Protein AF-A0A4Q2FL12-F1 (afdb_monomer_lite)

pLDDT: mean 94.08, std 6.62, range [50.47, 98.19]

Structure (mmCIF, N/CA/C/O backbone):
data_AF-A0A4Q2FL12-F1
#
_entry.id   AF-A0A4Q2FL12-F1
#
loop_
_atom_site.group_PDB
_atom_site.id
_atom_site.type_symbol
_atom_site.label_atom_id
_atom_site.label_alt_id
_atom_site.label_comp_id
_atom_site.label_asym_id
_atom_site.label_entity_id
_atom_site.label_seq_id
_atom_site.pdbx_PDB_ins_code
_atom_site.Cartn_x
_atom_site.Cartn_y
_atom_site.Cartn_z
_atom_site.occupancy
_atom_site.B_iso_or_equiv
_atom_site.auth_seq_id
_atom_site.auth_comp_id
_atom_site.auth_asym_id
_atom_site.auth_atom_id
_atom_site.pdbx_PDB_model_num
ATOM 1 N N . ASN A 1 1 ? 12.374 9.170 -21.712 1.00 50.47 1 ASN A N 1
ATOM 2 C CA . ASN A 1 1 ? 11.629 7.936 -22.033 1.00 50.47 1 ASN A CA 1
ATOM 3 C C . ASN A 1 1 ? 11.423 7.147 -20.760 1.00 50.47 1 ASN A C 1
ATOM 5 O O . ASN A 1 1 ? 12.367 6.525 -20.295 1.00 50.47 1 ASN A O 1
ATOM 9 N N . GLY A 1 2 ? 10.236 7.258 -20.165 1.00 70.38 2 GLY A N 1
ATOM 10 C CA . GLY A 1 2 ? 9.783 6.321 -19.138 1.00 70.38 2 GLY A CA 1
ATOM 11 C C . GLY A 1 2 ? 9.103 5.130 -19.811 1.00 70.38 2 GLY A C 1
ATOM 12 O O . GLY A 1 2 ? 8.568 5.277 -20.911 1.00 70.38 2 GLY A O 1
ATOM 13 N N . LYS A 1 3 ? 9.165 3.960 -19.178 1.00 81.50 3 LYS A N 1
ATOM 14 C CA . LYS A 1 3 ? 8.348 2.802 -19.553 1.00 81.50 3 LYS A CA 1
ATOM 15 C C . LYS A 1 3 ? 6.873 3.168 -19.351 1.00 81.50 3 LYS A C 1
ATOM 17 O O . LYS A 1 3 ? 6.542 3.822 -18.365 1.00 81.50 3 LYS A O 1
ATOM 22 N N . GLU A 1 4 ? 6.009 2.778 -20.283 1.00 89.88 4 GLU A N 1
ATOM 23 C CA . GLU A 1 4 ? 4.561 2.925 -20.112 1.00 89.88 4 GLU A CA 1
ATOM 24 C C . GLU A 1 4 ? 4.088 2.098 -18.908 1.00 89.88 4 GLU A C 1
ATOM 26 O O . GLU A 1 4 ? 4.548 0.970 -18.703 1.00 89.88 4 GLU A O 1
ATOM 31 N N . LEU A 1 5 ? 3.189 2.663 -18.098 1.00 92.75 5 LEU A N 1
ATOM 32 C CA . LEU A 1 5 ? 2.592 1.937 -16.986 1.00 92.75 5 LEU A CA 1
ATOM 33 C C . LEU A 1 5 ? 1.604 0.906 -17.533 1.00 92.75 5 LEU A C 1
ATOM 35 O O . LEU A 1 5 ? 0.610 1.261 -18.159 1.00 92.75 5 LEU A O 1
ATOM 39 N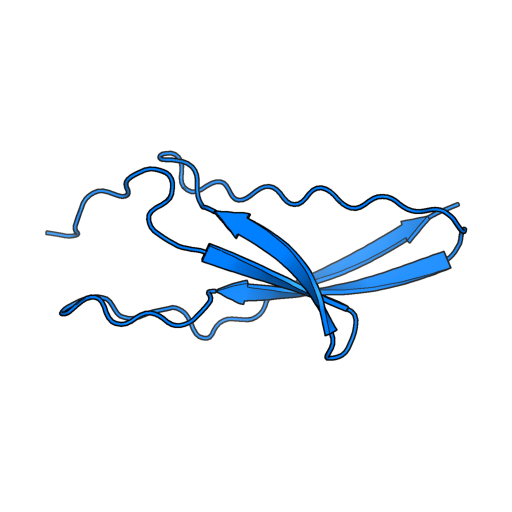 N . VAL A 1 6 ? 1.860 -0.369 -17.259 1.00 94.50 6 VAL A N 1
ATOM 40 C CA . VAL A 1 6 ? 0.932 -1.451 -17.598 1.00 94.50 6 VAL A CA 1
ATOM 41 C C . VAL A 1 6 ? 0.118 -1.844 -16.370 1.00 94.50 6 VAL A C 1
ATOM 43 O O . VAL A 1 6 ? 0.580 -1.700 -15.235 1.00 94.50 6 VAL A O 1
ATOM 46 N N . ALA A 1 7 ? -1.107 -2.323 -16.592 1.00 96.94 7 ALA A N 1
ATOM 47 C CA . ALA A 1 7 ? -1.914 -2.884 -15.515 1.00 96.94 7 ALA A CA 1
ATOM 48 C C . ALA A 1 7 ? -1.169 -4.046 -14.843 1.00 96.94 7 ALA A C 1
ATOM 50 O O . ALA A 1 7 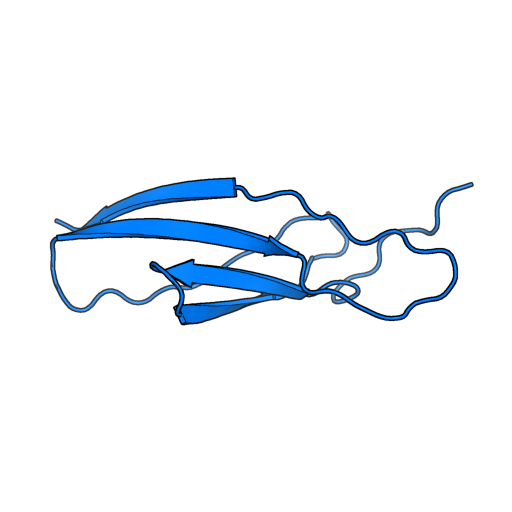? -0.436 -4.789 -15.497 1.00 96.94 7 ALA A O 1
ATOM 51 N N . ASP A 1 8 ? -1.364 -4.180 -13.536 1.00 97.12 8 ASP A N 1
ATOM 52 C CA . ASP A 1 8 ? -0.797 -5.229 -12.695 1.00 97.12 8 ASP A CA 1
ATOM 53 C C . ASP A 1 8 ? 0.740 -5.261 -12.597 1.00 97.12 8 ASP A C 1
ATOM 55 O O . ASP A 1 8 ? 1.301 -6.252 -12.117 1.00 97.12 8 ASP A O 1
ATOM 59 N N . ALA A 1 9 ? 1.421 -4.189 -13.022 1.00 95.38 9 ALA A N 1
ATOM 60 C CA . ALA A 1 9 ? 2.883 -4.079 -13.019 1.00 95.38 9 ALA A CA 1
ATOM 61 C C . ALA A 1 9 ? 3.484 -4.065 -11.608 1.00 95.38 9 ALA A C 1
ATOM 63 O O . ALA A 1 9 ? 4.519 -4.684 -11.360 1.00 95.38 9 ALA A O 1
ATOM 64 N N . TYR A 1 10 ? 2.830 -3.360 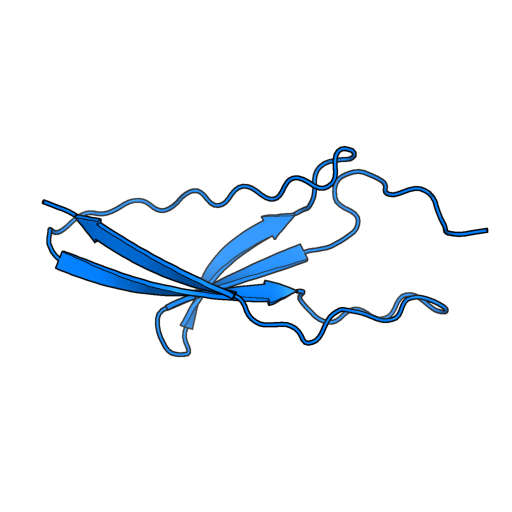-10.691 1.00 96.50 10 TYR A N 1
ATOM 65 C CA . TYR A 1 10 ? 3.308 -3.080 -9.347 1.00 96.50 10 TYR A CA 1
ATOM 66 C C . TYR A 1 10 ? 2.267 -3.506 -8.323 1.00 96.50 10 TYR A C 1
ATOM 68 O O . TYR A 1 10 ? 1.060 -3.467 -8.570 1.00 96.50 10 TYR A O 1
ATOM 76 N N . THR A 1 11 ? 2.751 -3.953 -7.168 1.00 97.75 11 THR A N 1
ATOM 77 C CA . THR A 1 11 ? 1.919 -4.419 -6.056 1.00 97.75 11 THR A CA 1
ATOM 78 C C . THR A 1 11 ? 2.114 -3.484 -4.879 1.00 97.75 11 THR A C 1
ATOM 80 O O . THR A 1 11 ? 3.237 -3.107 -4.561 1.00 97.75 11 THR A O 1
ATOM 83 N N . PHE A 1 12 ? 1.020 -3.133 -4.226 1.00 98.19 12 PHE A N 1
ATOM 84 C CA . PHE A 1 12 ? 0.979 -2.276 -3.058 1.00 98.19 12 PHE A CA 1
ATOM 85 C C . PHE A 1 12 ? 0.377 -3.054 -1.897 1.00 98.19 12 PHE A C 1
ATOM 87 O O . PHE A 1 12 ? -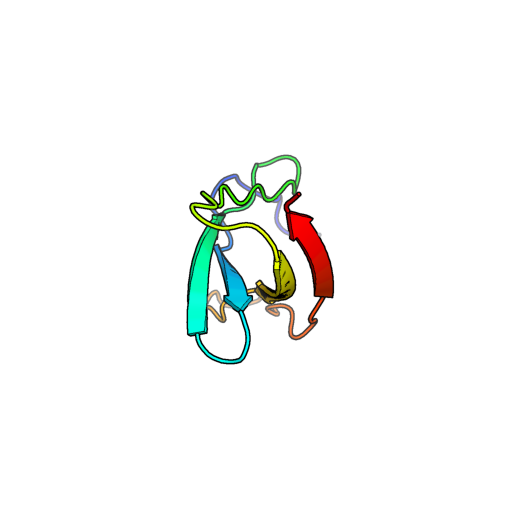0.549 -3.848 -2.067 1.00 98.19 12 PHE A O 1
ATOM 94 N N . GLU A 1 13 ? 0.904 -2.798 -0.712 1.00 98.06 13 GLU A N 1
ATOM 95 C CA . GLU A 1 13 ? 0.472 -3.407 0.537 1.00 98.06 13 GLU A CA 1
ATOM 96 C C . GLU A 1 13 ? -0.265 -2.355 1.365 1.00 98.06 13 GLU A C 1
ATOM 98 O O . GLU A 1 13 ? 0.249 -1.254 1.577 1.00 98.06 13 GLU A O 1
ATOM 103 N N . LEU A 1 14 ? -1.450 -2.711 1.855 1.00 98.12 14 LEU A N 1
ATOM 104 C CA . LEU A 1 14 ? -2.153 -1.988 2.905 1.00 98.12 14 LEU A CA 1
ATOM 105 C C . LEU A 1 14 ? -1.820 -2.663 4.232 1.00 98.12 14 LEU A C 1
ATOM 107 O O . LEU A 1 14 ? -2.105 -3.847 4.427 1.00 98.12 14 LEU A O 1
ATOM 111 N N . LYS A 1 15 ? -1.211 -1.912 5.142 1.00 97.31 15 LYS A N 1
ATOM 112 C CA . LYS A 1 15 ? -0.790 -2.386 6.458 1.00 97.31 15 LYS A CA 1
ATOM 113 C C . LYS A 1 15 ? -1.608 -1.720 7.540 1.00 97.31 15 LYS A C 1
ATOM 115 O O . LYS A 1 15 ? -1.773 -0.508 7.514 1.00 97.31 15 LYS A O 1
ATOM 120 N N . GLU A 1 16 ? -2.076 -2.489 8.508 1.00 95.75 16 GLU A N 1
ATOM 121 C CA . GLU A 1 16 ? -2.603 -1.956 9.760 1.00 95.75 16 GLU A CA 1
ATOM 122 C C . GLU A 1 16 ? -1.607 -2.295 10.863 1.00 95.75 16 GLU A C 1
ATOM 124 O O . GLU A 1 16 ? -1.330 -3.470 11.122 1.00 95.75 16 GLU A O 1
ATOM 129 N N . LYS A 1 17 ? -1.036 -1.268 11.503 1.00 90.94 17 LYS A N 1
ATOM 130 C CA . LYS A 1 17 ? 0.158 -1.430 12.350 1.00 90.94 17 LYS A CA 1
ATOM 131 C C . LYS A 1 17 ? 1.297 -2.048 11.511 1.00 90.94 17 LYS A C 1
ATOM 133 O O . LYS A 1 17 ? 1.672 -1.457 10.503 1.00 90.94 17 LYS A O 1
ATOM 138 N N . ASP A 1 18 ? 1.788 -3.233 11.875 1.00 90.38 18 ASP A N 1
ATOM 139 C CA . ASP A 1 18 ? 2.860 -3.947 11.162 1.00 90.38 18 ASP A CA 1
ATOM 140 C C . ASP A 1 18 ? 2.353 -5.130 10.314 1.00 90.38 18 ASP A C 1
ATOM 142 O O . ASP A 1 18 ? 3.143 -5.835 9.684 1.00 90.38 18 ASP A O 1
ATOM 146 N N . ALA A 1 19 ? 1.038 -5.373 10.289 1.00 95.81 19 ALA A N 1
ATOM 147 C CA . ALA A 1 19 ? 0.443 -6.498 9.574 1.00 95.81 19 ALA A CA 1
ATOM 148 C C . ALA A 1 19 ? -0.083 -6.065 8.202 1.00 95.81 19 ALA A C 1
ATOM 150 O O . ALA A 1 19 ? -0.856 -5.113 8.108 1.00 95.81 19 ALA A O 1
ATOM 151 N N . VAL A 1 20 ? 0.287 -6.792 7.143 1.00 96.69 20 VAL A N 1
ATOM 152 C CA . VAL A 1 20 ? -0.328 -6.638 5.815 1.00 96.69 20 VAL A CA 1
ATOM 153 C C . VAL A 1 20 ? -1.747 -7.199 5.878 1.00 96.69 20 VAL A C 1
ATOM 155 O O . VAL A 1 20 ? -1.932 -8.392 6.111 1.00 96.69 20 VAL A O 1
ATOM 158 N N . VAL A 1 21 ? -2.739 -6.332 5.687 1.00 96.06 21 VAL A N 1
ATOM 159 C CA . VAL A 1 21 ? -4.167 -6.686 5.742 1.00 96.06 21 VAL A CA 1
ATOM 160 C C . VAL A 1 21 ? -4.789 -6.831 4.354 1.00 96.06 21 VAL A C 1
ATOM 162 O O . VAL A 1 21 ? -5.791 -7.526 4.207 1.00 96.06 21 VAL A O 1
ATOM 165 N N . ALA A 1 22 ? -4.199 -6.207 3.332 1.00 97.12 22 ALA A N 1
ATOM 166 C CA . ALA A 1 22 ? -4.603 -6.368 1.941 1.00 97.12 22 ALA A CA 1
ATOM 167 C C . ALA A 1 22 ? -3.439 -6.073 0.985 1.00 97.12 22 ALA A C 1
ATOM 169 O O . ALA A 1 22 ? -2.539 -5.293 1.301 1.00 97.12 22 ALA A O 1
ATOM 170 N N . GLU A 1 23 ? -3.498 -6.656 -0.209 1.00 97.56 23 GLU A N 1
ATOM 171 C CA . GLU A 1 23 ? -2.627 -6.320 -1.335 1.00 97.56 23 GLU A CA 1
ATOM 172 C C . GLU A 1 23 ? -3.488 -5.901 -2.528 1.00 97.56 23 GLU A C 1
ATOM 174 O O . GLU A 1 23 ? -4.567 -6.454 -2.757 1.00 97.56 23 GLU A O 1
ATOM 179 N N . ALA A 1 24 ? -3.011 -4.925 -3.293 1.00 98.00 24 ALA A N 1
ATOM 180 C CA . ALA A 1 24 ? -3.649 -4.471 -4.521 1.00 98.00 24 ALA A CA 1
ATOM 181 C C . ALA A 1 24 ? -2.588 -4.166 -5.573 1.00 98.00 24 ALA A C 1
ATOM 183 O O . ALA A 1 24 ? -1.439 -3.867 -5.249 1.00 98.00 24 ALA A O 1
ATOM 184 N N . LYS A 1 25 ? -2.969 -4.232 -6.844 1.00 97.88 25 LYS A N 1
ATOM 185 C CA . LYS A 1 25 ? -2.091 -3.858 -7.949 1.00 97.88 25 LYS A CA 1
ATOM 186 C C . LYS A 1 25 ? -2.572 -2.589 -8.627 1.00 97.88 25 LYS A C 1
ATOM 188 O O . LYS A 1 25 ? -3.737 -2.214 -8.494 1.00 97.88 25 LYS A O 1
ATOM 193 N N . ASN A 1 26 ? -1.671 -1.932 -9.350 1.00 97.56 26 ASN A N 1
ATOM 194 C CA . ASN A 1 26 ? -2.035 -0.763 -10.137 1.00 97.56 26 ASN A CA 1
ATOM 195 C C . ASN A 1 26 ? -2.866 -1.148 -11.369 1.00 97.56 26 ASN A C 1
ATOM 197 O O . ASN A 1 26 ? -2.563 -2.105 -12.080 1.00 97.56 26 ASN A O 1
ATOM 201 N N . ALA A 1 27 ? -3.853 -0.327 -11.696 1.00 97.81 27 ALA A N 1
ATOM 202 C CA . ALA A 1 27 ? -4.447 -0.291 -13.021 1.00 97.81 27 ALA A CA 1
ATOM 203 C C . ALA A 1 27 ? -3.492 0.387 -14.021 1.00 97.81 27 ALA A C 1
ATOM 205 O O . ALA A 1 27 ? -2.552 1.090 -13.639 1.00 97.81 27 ALA A O 1
ATOM 206 N N . ALA A 1 28 ? -3.764 0.242 -15.322 1.00 96.69 28 ALA A N 1
ATOM 207 C CA . ALA A 1 28 ? -3.039 0.977 -16.368 1.00 96.69 28 ALA A CA 1
ATOM 208 C C . ALA A 1 28 ? -3.203 2.508 -16.245 1.00 96.69 28 ALA A C 1
ATOM 210 O O . ALA A 1 28 ? -2.372 3.262 -16.736 1.00 96.69 28 ALA A O 1
ATOM 211 N N . SER A 1 29 ? -4.251 2.973 -15.551 1.00 95.44 29 SER A N 1
ATOM 212 C CA . SER A 1 29 ? -4.448 4.386 -15.199 1.00 95.44 29 SER A CA 1
ATOM 213 C C . SER A 1 29 ? -3.543 4.875 -14.061 1.00 95.44 29 SER A C 1
ATOM 215 O O . SER A 1 29 ? -3.466 6.079 -13.835 1.00 95.44 29 SER A O 1
ATOM 217 N N . GLY A 1 30 ? -2.889 3.970 -13.325 1.00 94.88 30 GLY A N 1
ATOM 218 C CA . GLY A 1 30 ? -2.153 4.277 -12.095 1.00 94.88 30 GLY A CA 1
ATOM 219 C C . GLY A 1 30 ? -2.982 4.192 -10.816 1.00 94.88 30 GLY A C 1
ATOM 220 O O . GLY A 1 30 ? -2.429 4.334 -9.730 1.00 94.88 30 GLY A O 1
ATOM 221 N N . GLU A 1 31 ? -4.283 3.924 -10.915 1.00 97.06 31 GLU A N 1
ATOM 222 C CA . GLU A 1 31 ? -5.144 3.744 -9.746 1.00 97.06 31 GLU A CA 1
ATOM 223 C C . GLU A 1 31 ? -4.838 2.429 -9.014 1.00 97.06 31 GLU A C 1
ATOM 225 O O . GLU A 1 31 ? -4.600 1.401 -9.646 1.00 97.06 31 GLU A O 1
ATOM 230 N N . VAL A 1 32 ? -4.874 2.452 -7.681 1.00 97.44 32 VAL A N 1
ATOM 231 C CA . VAL A 1 32 ? -4.735 1.273 -6.815 1.00 97.44 32 VAL A CA 1
ATOM 232 C C . VAL A 1 32 ? -5.931 1.251 -5.870 1.00 97.44 32 VAL A C 1
ATOM 234 O O . VAL A 1 32 ? -6.157 2.214 -5.138 1.00 97.44 32 VAL A O 1
ATOM 237 N N . VAL A 1 33 ? -6.691 0.154 -5.875 1.00 97.19 33 VAL A N 1
ATOM 238 C CA . VAL A 1 33 ? -7.930 0.024 -5.093 1.00 97.19 33 VAL A CA 1
ATOM 239 C C . VAL A 1 33 ? -7.797 -1.114 -4.087 1.00 97.19 33 VAL A C 1
ATOM 241 O O . VAL A 1 33 ? -7.609 -2.268 -4.468 1.00 97.19 33 VAL A O 1
ATOM 244 N N . PHE A 1 34 ? -7.943 -0.796 -2.800 1.00 97.31 34 PHE A N 1
ATOM 245 C CA . PHE A 1 34 ? -7.996 -1.780 -1.719 1.00 97.31 34 PHE A CA 1
ATOM 246 C C . PHE A 1 34 ? -9.437 -2.003 -1.265 1.00 97.31 34 PHE A C 1
ATOM 248 O O . PHE A 1 34 ? -10.166 -1.047 -1.007 1.00 97.31 34 PHE A O 1
ATOM 255 N N . ASN A 1 35 ? -9.824 -3.268 -1.106 1.00 94.62 35 ASN A N 1
ATOM 256 C CA . ASN A 1 35 ? -11.115 -3.647 -0.541 1.00 94.62 35 ASN A CA 1
ATOM 257 C C . ASN A 1 35 ? -10.895 -4.215 0.863 1.00 94.62 35 ASN A C 1
ATOM 259 O O . ASN A 1 35 ? -10.244 -5.248 1.014 1.00 94.62 35 ASN A O 1
ATOM 263 N N . VAL A 1 36 ? -11.434 -3.541 1.880 1.00 93.38 36 VAL A N 1
ATOM 264 C CA . VAL A 1 36 ? -11.337 -3.950 3.288 1.00 93.38 36 VAL A CA 1
ATOM 265 C C . VAL A 1 36 ? -12.743 -4.150 3.833 1.00 93.38 36 VAL A C 1
ATOM 267 O O . VAL A 1 36 ? -13.586 -3.262 3.718 1.00 93.38 36 VAL A O 1
ATOM 270 N N . ASN A 1 37 ? -12.990 -5.321 4.420 1.00 93.19 37 ASN A N 1
ATOM 271 C CA . ASN A 1 37 ? -14.249 -5.622 5.092 1.00 93.19 37 ASN A CA 1
ATOM 272 C C . ASN A 1 37 ? -14.105 -5.344 6.587 1.00 93.19 37 ASN A C 1
ATOM 274 O O . ASN A 1 37 ? -13.197 -5.873 7.226 1.00 93.19 37 ASN A O 1
ATOM 278 N N . TYR A 1 38 ? -15.032 -4.567 7.139 1.00 92.00 38 TYR A N 1
ATOM 279 C CA . TYR A 1 38 ? -15.083 -4.252 8.562 1.00 92.00 38 TYR A CA 1
ATOM 280 C C . TYR A 1 38 ? -16.223 -5.024 9.218 1.00 92.00 38 TYR A C 1
ATOM 282 O O . TYR A 1 38 ? -17.354 -5.003 8.732 1.00 92.00 38 TYR A O 1
ATOM 290 N N . THR A 1 39 ? -15.922 -5.719 10.311 1.00 91.19 39 THR A N 1
ATOM 291 C CA . THR A 1 39 ? -16.909 -6.481 11.093 1.00 91.19 39 THR A CA 1
ATOM 292 C C . THR A 1 39 ? -17.287 -5.791 12.397 1.00 91.19 39 THR A C 1
ATOM 294 O O . THR A 1 39 ? -18.274 -6.170 13.021 1.00 91.19 39 THR A O 1
ATOM 297 N N . GLU A 1 40 ? -16.511 -4.792 12.812 1.00 89.69 40 GLU A N 1
ATOM 298 C CA . GLU A 1 40 ? -16.687 -4.053 14.058 1.00 89.69 40 GLU A CA 1
ATOM 299 C C . GLU A 1 40 ? -16.488 -2.556 13.804 1.00 89.69 40 GLU A C 1
ATOM 301 O O . GLU A 1 40 ? -15.740 -2.161 12.907 1.00 89.69 40 GLU A O 1
ATOM 306 N N . ALA A 1 41 ? -17.178 -1.730 14.591 1.00 95.69 41 ALA A N 1
ATOM 307 C CA . ALA A 1 41 ? -16.976 -0.287 14.597 1.00 95.69 41 ALA A CA 1
ATOM 308 C C . ALA A 1 41 ? -15.658 0.068 15.302 1.00 95.69 41 ALA A C 1
ATOM 310 O O . ALA A 1 41 ? -15.239 -0.612 16.242 1.00 95.69 41 ALA A O 1
ATOM 311 N N . GLY A 1 42 ? -15.021 1.159 14.885 1.00 95.94 42 GLY A N 1
ATOM 312 C CA . GLY A 1 42 ? -13.742 1.583 15.442 1.00 95.94 42 GLY A CA 1
ATOM 313 C C . GLY A 1 42 ? -12.935 2.490 14.522 1.00 95.94 42 GLY A C 1
ATOM 314 O O . GLY A 1 42 ? -13.313 2.774 13.385 1.00 95.94 42 GLY A O 1
ATOM 315 N N . GLU A 1 43 ? -11.801 2.959 15.038 1.00 96.88 43 GLU A N 1
ATOM 316 C CA . GLU A 1 43 ? -10.805 3.687 14.256 1.00 96.88 43 GLU A CA 1
ATOM 317 C C . GLU A 1 43 ? -9.721 2.732 13.756 1.00 96.88 43 GLU A C 1
ATOM 319 O O . GLU A 1 43 ? -9.069 2.040 14.539 1.00 96.88 43 GLU A O 1
ATOM 324 N N . HIS A 1 44 ? -9.478 2.765 12.452 1.00 95.50 44 HIS A N 1
ATOM 325 C CA . HIS A 1 44 ? -8.425 2.015 11.789 1.00 95.50 44 HIS A CA 1
ATOM 326 C C . HIS A 1 44 ? -7.430 2.980 11.150 1.00 95.50 44 HIS A C 1
ATOM 328 O O . HIS A 1 44 ? -7.801 3.902 10.420 1.00 95.50 44 HIS A O 1
ATOM 334 N N . THR A 1 45 ? -6.144 2.782 11.438 1.00 96.88 45 THR A N 1
ATOM 335 C CA . THR A 1 45 ? -5.053 3.536 10.808 1.00 96.88 45 THR A CA 1
ATOM 336 C C . THR A 1 45 ? -4.241 2.594 9.942 1.00 96.88 45 THR A C 1
ATOM 338 O O . THR A 1 45 ? -3.606 1.667 10.448 1.00 96.88 45 THR A O 1
ATOM 341 N N . TYR A 1 46 ? -4.246 2.875 8.647 1.00 97.56 46 TYR A N 1
ATOM 342 C CA . TYR A 1 46 ? -3.538 2.111 7.643 1.00 97.56 46 TYR A CA 1
ATOM 343 C C . TYR A 1 46 ? -2.337 2.860 7.091 1.00 97.56 46 TYR A C 1
ATOM 345 O O . TYR A 1 46 ? -2.310 4.092 7.044 1.00 97.56 46 TYR A O 1
ATOM 353 N N . THR A 1 47 ? -1.388 2.084 6.592 1.00 97.88 47 THR A N 1
ATOM 354 C CA . THR A 1 47 ? -0.218 2.541 5.861 1.00 97.88 47 THR A CA 1
ATOM 355 C C . THR A 1 47 ? -0.178 1.839 4.511 1.00 97.88 47 THR A C 1
ATOM 357 O O . THR A 1 47 ? -0.223 0.612 4.457 1.00 97.88 47 THR A O 1
ATOM 360 N N . ILE A 1 48 ? -0.087 2.601 3.425 1.00 97.88 48 ILE A N 1
ATOM 361 C CA . ILE A 1 48 ? 0.068 2.074 2.067 1.00 97.88 48 ILE A CA 1
ATOM 362 C C . ILE A 1 48 ? 1.534 2.201 1.665 1.00 97.88 48 ILE A C 1
ATOM 364 O O . ILE A 1 48 ? 2.097 3.295 1.738 1.00 97.88 48 ILE A O 1
ATOM 368 N N . THR A 1 49 ? 2.130 1.096 1.220 1.00 97.50 49 THR A N 1
ATOM 369 C CA . THR A 1 49 ? 3.509 1.045 0.707 1.00 97.50 49 THR A CA 1
ATOM 370 C C . THR A 1 49 ? 3.569 0.262 -0.596 1.00 97.50 49 THR A C 1
ATOM 372 O O . THR A 1 49 ? 2.903 -0.767 -0.717 1.00 97.50 49 THR A O 1
ATOM 375 N N . GLU A 1 50 ? 4.395 0.696 -1.547 1.00 97.56 50 GLU A N 1
ATOM 376 C CA . GLU A 1 50 ? 4.738 -0.141 -2.700 1.00 97.56 50 GLU A CA 1
ATOM 377 C C . GLU A 1 50 ? 5.598 -1.325 -2.235 1.00 97.56 50 GLU A C 1
ATOM 379 O O . GLU A 1 50 ? 6.518 -1.175 -1.427 1.00 97.56 50 GLU A O 1
ATOM 384 N N . LYS A 1 51 ? 5.283 -2.522 -2.726 1.00 96.81 51 LYS A N 1
ATOM 385 C CA . LYS A 1 51 ? 6.078 -3.718 -2.472 1.00 96.81 51 LYS A CA 1
ATOM 386 C C . LYS A 1 51 ? 7.349 -3.651 -3.305 1.00 96.81 51 LYS A C 1
ATOM 388 O O . LYS A 1 51 ? 7.303 -3.373 -4.503 1.00 96.81 51 LYS A O 1
ATOM 393 N N . SER A 1 52 ? 8.486 -3.950 -2.686 1.00 94.25 52 SER A N 1
ATOM 394 C CA . SER A 1 52 ? 9.749 -4.013 -3.412 1.00 94.25 52 SER A CA 1
ATOM 395 C C . SER A 1 52 ? 9.701 -5.083 -4.505 1.00 94.25 52 SER A C 1
ATOM 397 O O . SER A 1 52 ? 9.152 -6.172 -4.323 1.00 94.25 52 SER A O 1
ATOM 399 N N . GLY A 1 53 ? 10.306 -4.776 -5.647 1.00 91.62 53 GLY A N 1
ATOM 400 C CA . GLY A 1 53 ? 10.511 -5.734 -6.723 1.00 91.62 53 GLY A CA 1
ATOM 401 C C . GLY A 1 53 ? 11.949 -5.726 -7.222 1.00 91.62 53 GLY A C 1
ATOM 402 O O . GLY A 1 53 ? 12.845 -5.137 -6.617 1.00 91.62 53 GLY A O 1
ATOM 403 N N . THR A 1 54 ? 12.178 -6.435 -8.323 1.00 92.56 54 THR A N 1
ATOM 404 C CA . THR A 1 54 ? 13.523 -6.706 -8.849 1.00 92.56 54 THR A CA 1
ATOM 405 C C . THR A 1 54 ? 13.666 -6.345 -10.325 1.00 92.56 54 THR A C 1
ATOM 407 O O . THR A 1 54 ? 14.607 -6.801 -10.975 1.00 92.56 54 THR A O 1
ATOM 410 N N . GLU A 1 55 ? 12.727 -5.582 -10.894 1.00 91.50 55 GLU A N 1
ATOM 411 C CA . GLU A 1 55 ? 12.803 -5.186 -12.299 1.00 91.50 55 GLU A CA 1
ATOM 412 C C . GLU A 1 55 ? 14.003 -4.252 -12.534 1.00 91.50 55 GLU A C 1
ATOM 414 O O . GLU A 1 55 ? 14.130 -3.189 -11.925 1.00 91.50 55 GLU A O 1
ATOM 419 N N . ALA A 1 56 ? 14.909 -4.656 -13.428 1.00 91.31 56 ALA A N 1
ATOM 420 C CA . ALA A 1 56 ? 16.102 -3.880 -13.736 1.00 91.31 56 ALA A CA 1
ATOM 421 C C . ALA A 1 56 ? 15.734 -2.539 -14.389 1.00 91.31 56 ALA A C 1
ATOM 423 O O . ALA A 1 56 ? 15.008 -2.495 -15.380 1.00 91.31 56 ALA A O 1
ATOM 424 N N . GLY A 1 57 ? 16.281 -1.445 -13.855 1.00 89.44 57 GLY A N 1
ATOM 425 C CA . GLY A 1 57 ? 15.997 -0.091 -14.337 1.00 89.44 57 GLY A CA 1
ATOM 426 C C . GLY A 1 57 ? 14.734 0.542 -13.745 1.00 89.44 57 GLY A C 1
ATOM 427 O O . GLY A 1 57 ? 14.428 1.680 -14.097 1.00 89.44 57 GLY A O 1
ATOM 428 N N . VAL A 1 58 ? 14.037 -0.147 -12.835 1.00 91.06 58 VAL A N 1
ATOM 429 C CA . VAL A 1 58 ? 12.929 0.412 -12.052 1.00 91.06 58 VAL A CA 1
ATOM 430 C C . VAL A 1 58 ? 13.412 0.741 -10.641 1.00 91.06 58 VAL A C 1
ATOM 432 O O . VAL A 1 58 ? 13.965 -0.108 -9.943 1.00 91.06 58 VAL A O 1
ATOM 435 N N . THR A 1 59 ? 13.176 1.979 -10.209 1.00 92.62 59 THR A N 1
ATOM 436 C CA . THR A 1 59 ? 13.306 2.374 -8.803 1.00 92.62 59 THR A C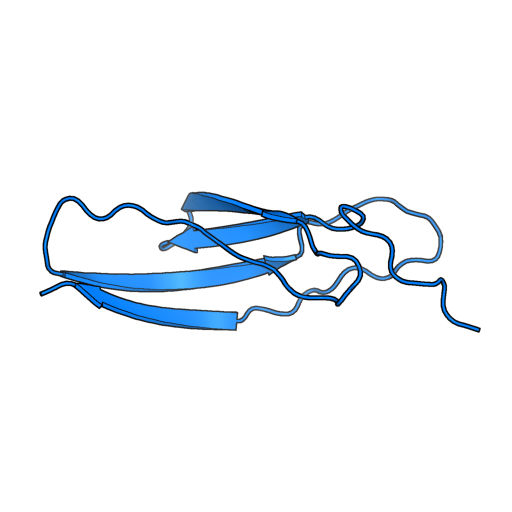A 1
ATOM 437 C C . THR A 1 59 ? 11.933 2.262 -8.161 1.00 92.62 59 THR A C 1
ATOM 439 O O . THR A 1 59 ? 11.045 3.046 -8.484 1.00 92.62 59 THR A O 1
ATOM 442 N N . TYR A 1 60 ? 11.769 1.291 -7.269 1.00 93.88 60 TYR A N 1
ATOM 443 C CA . TYR A 1 60 ? 10.537 1.117 -6.505 1.00 93.88 60 TYR A CA 1
ATOM 444 C C . TYR A 1 60 ? 10.407 2.220 -5.456 1.00 93.88 60 TYR A C 1
ATOM 446 O O . TYR A 1 60 ? 11.407 2.644 -4.863 1.00 93.88 60 TYR A O 1
ATOM 454 N N . SER A 1 61 ? 9.183 2.684 -5.229 1.00 93.94 61 SER A N 1
ATOM 455 C CA . SER A 1 61 ? 8.899 3.714 -4.243 1.00 93.94 61 SER A CA 1
ATOM 456 C C . SER A 1 61 ? 9.165 3.210 -2.828 1.00 93.94 61 SER A C 1
ATOM 458 O O . SER A 1 61 ? 8.828 2.085 -2.461 1.00 93.94 61 SER A O 1
ATOM 460 N N . THR A 1 62 ? 9.749 4.080 -2.008 1.00 94.75 62 THR A N 1
ATOM 461 C CA . THR A 1 62 ? 9.882 3.886 -0.557 1.00 94.75 62 THR A CA 1
ATOM 462 C C . THR A 1 62 ? 8.922 4.784 0.220 1.00 94.75 62 THR A C 1
ATOM 464 O O . THR A 1 62 ? 9.056 4.931 1.434 1.00 94.75 62 THR A O 1
ATOM 467 N N . GLU A 1 63 ? 8.006 5.457 -0.477 1.00 96.06 63 GLU A N 1
ATOM 468 C CA . GLU A 1 63 ? 7.028 6.333 0.151 1.00 96.06 63 GLU A CA 1
ATOM 469 C C . GLU A 1 63 ? 5.964 5.529 0.898 1.00 96.06 63 GLU A C 1
ATOM 471 O O . GLU A 1 63 ? 5.656 4.378 0.584 1.00 96.06 63 GLU A O 1
ATOM 476 N N . SER A 1 64 ? 5.400 6.175 1.911 1.00 95.62 64 SER A N 1
ATOM 477 C CA . SER A 1 64 ? 4.412 5.599 2.806 1.00 95.62 64 SER A CA 1
ATOM 478 C C . SER A 1 64 ? 3.281 6.596 2.993 1.00 95.62 64 SER A C 1
ATOM 480 O O . SER A 1 64 ? 3.517 7.738 3.390 1.00 95.62 64 SER A O 1
ATOM 482 N N . TYR A 1 65 ? 2.052 6.146 2.763 1.00 96.56 65 TYR A N 1
ATOM 483 C CA . TYR A 1 65 ? 0.857 6.980 2.864 1.00 96.56 65 TYR A CA 1
ATOM 484 C C . TYR A 1 65 ? -0.028 6.504 4.010 1.00 96.56 65 TYR A C 1
ATOM 486 O O . TYR A 1 65 ? -0.409 5.337 4.053 1.00 96.56 65 TYR A O 1
ATOM 494 N N . THR A 1 66 ? -0.373 7.399 4.936 1.00 96.75 66 THR A N 1
AT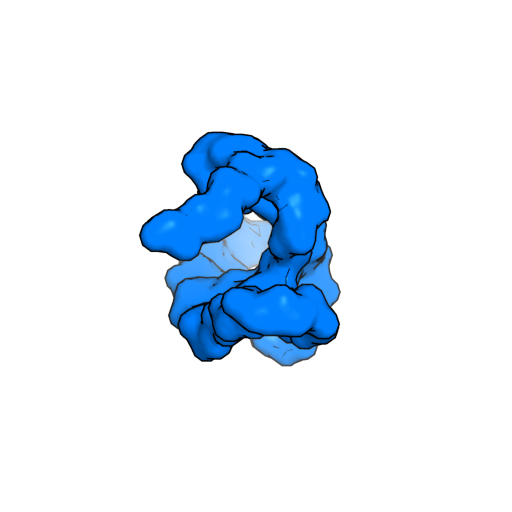OM 495 C CA . THR A 1 66 ? -1.260 7.073 6.061 1.00 96.75 66 THR A CA 1
ATOM 496 C C . THR A 1 66 ? -2.714 7.374 5.716 1.00 96.75 66 THR A C 1
ATOM 498 O O . THR A 1 66 ? -3.043 8.490 5.319 1.00 96.75 66 THR A O 1
ATOM 501 N N . VAL A 1 67 ? -3.595 6.402 5.945 1.00 96.12 67 VAL A N 1
ATOM 502 C CA . VAL A 1 67 ? -5.047 6.537 5.782 1.00 96.12 67 VAL A CA 1
ATOM 503 C C . VAL A 1 67 ? -5.720 6.243 7.117 1.00 96.12 67 VAL A C 1
ATOM 505 O O . VAL A 1 67 ? -5.418 5.241 7.757 1.00 96.12 67 VAL A O 1
ATOM 508 N N . LYS A 1 68 ? -6.638 7.109 7.547 1.00 96.06 68 LYS A N 1
ATOM 509 C CA . LYS A 1 68 ? -7.453 6.890 8.747 1.00 96.06 68 LYS A CA 1
ATOM 510 C C . LYS A 1 68 ? -8.898 6.663 8.340 1.00 96.06 68 LYS A C 1
ATOM 512 O O . LYS A 1 68 ? -9.458 7.479 7.611 1.00 96.06 68 LYS A O 1
ATOM 517 N N . VAL A 1 69 ? -9.480 5.571 8.815 1.00 95.94 69 VAL A N 1
ATOM 518 C CA . VAL A 1 69 ? -10.869 5.193 8.561 1.00 95.94 69 VAL A CA 1
ATOM 519 C C . VAL A 1 69 ? -11.572 5.048 9.901 1.00 95.94 69 VAL A C 1
ATOM 521 O O . VAL A 1 69 ? -11.070 4.376 10.796 1.00 95.94 69 VAL A O 1
ATOM 524 N N . THR A 1 70 ? -12.739 5.667 10.031 1.00 96.38 70 THR A N 1
ATOM 525 C CA . THR A 1 70 ? -13.625 5.473 11.179 1.00 96.38 70 THR A CA 1
ATOM 526 C C . THR A 1 70 ? -14.850 4.712 10.702 1.00 96.38 70 THR A C 1
ATOM 528 O O . THR A 1 70 ? -15.561 5.177 9.811 1.00 96.38 70 THR A O 1
ATOM 531 N N . VAL A 1 71 ? -15.080 3.543 11.286 1.00 95.56 71 VAL A N 1
ATOM 532 C CA . VAL A 1 71 ? -16.263 2.713 11.054 1.00 95.56 71 VAL A CA 1
ATOM 533 C C . VAL A 1 71 ? -17.231 2.965 12.203 1.00 95.56 71 VAL A C 1
ATOM 535 O O . VAL A 1 71 ? -16.831 2.862 13.364 1.00 95.56 71 VAL A O 1
ATOM 538 N N . ALA A 1 72 ? -18.472 3.324 11.879 1.00 89.31 72 ALA A N 1
ATOM 539 C CA . ALA A 1 72 ? -19.532 3.656 12.832 1.00 89.31 72 ALA A CA 1
ATOM 540 C C . ALA A 1 72 ? -20.751 2.750 12.642 1.00 89.31 72 ALA A C 1
ATOM 542 O O . ALA A 1 72 ? -21.004 2.353 11.481 1.00 89.31 72 ALA A O 1
#

Secondary structure (DSSP, 8-state):
-PPPPPTTS-EEEEEETTEEEEEEEB-TTS-B------SS-EEEEEEEEEPP---TT------EEEEEEEE-

Sequence (72 aa):
NGKELVADAYTFELKEKDAVVAEAKNAASGEVVFNVNYTEAGEHTYTITEKSGTEAGVTYSTESYTVKVTVA

InterPro domains:
  IPR022464 Streptococcal pilin isopeptide linkage domain [PF12892] (5-72)
  IPR022464 Streptococcal pilin isopeptide linkage domain [TIGR03786] (35-71)
  IPR038174 Streptococcal pilin isopeptide linker superfamily [G3DSA:2.60.40.3050] (1-72)

Foldseek 3Di:
DDDQQAWQPWKKFKDFPNDGPFIWTAHSVRDTDTDDDDPDFDKTKIKIATDDDDDPPDDGDPDIDIDIDGGD

Radius of gyration: 14.08 Å; chains: 1; bounding box: 36×15×38 Å

Organism: Streptococcus oralis (NCBI:txid1303)